Protein AF-A0A2R8BV59-F1 (afdb_monomer_lite)

Secondary structure (DSSP, 8-state):
-----------------------B-TTS-BTT--HHHHHHSPTT--GGGEEE-TTSBEEEESS--SS--EEEPB-TTSPBPB--

Radius of gyration: 20.53 Å; chains: 1; bounding box: 32×21×76 Å

pLDDT: mean 74.6, std 18.13, range [37.62, 95.56]

Sequence (84 aa):
MKALSGVCAIILLLSGCVTAPISVEEDGTVRNVSPAALAALPRGISPEFLIKDANGCYGIALEQAEIPSGIPLRNDAGQQVCDA

Structure (mmCIF, N/CA/C/O backbone):
data_AF-A0A2R8BV59-F1
#
_entry.id   AF-A0A2R8BV59-F1
#
loop_
_atom_site.group_PDB
_atom_site.id
_atom_site.type_symbol
_atom_site.label_atom_id
_atom_site.label_alt_id
_atom_site.label_comp_id
_atom_site.label_asym_id
_atom_site.label_entity_id
_atom_site.label_seq_id
_atom_site.pdbx_PDB_ins_code
_atom_site.Cartn_x
_atom_site.Cartn_y
_atom_site.Cartn_z
_atom_site.occupancy
_atom_site.B_iso_or_equiv
_atom_site.auth_seq_id
_atom_site.auth_comp_id
_atom_site.auth_asym_id
_atom_site.auth_atom_id
_atom_site.pdbx_PDB_model_num
ATOM 1 N N . MET A 1 1 ? 13.999 -7.334 61.060 1.00 37.62 1 MET A N 1
ATOM 2 C CA . MET A 1 1 ? 12.631 -6.821 60.838 1.00 37.62 1 MET A CA 1
ATOM 3 C C . MET A 1 1 ? 12.718 -5.700 59.808 1.00 37.62 1 MET A C 1
ATOM 5 O O . MET A 1 1 ? 13.371 -4.729 60.143 1.00 37.62 1 MET A O 1
ATOM 9 N N . LYS A 1 2 ? 12.091 -5.869 58.624 1.00 40.41 2 LYS A N 1
ATOM 10 C CA . LYS A 1 2 ? 11.576 -4.835 57.682 1.00 40.41 2 LYS A CA 1
ATOM 11 C C . LYS A 1 2 ? 12.536 -3.753 57.144 1.00 40.41 2 LYS A C 1
ATOM 13 O O . LYS A 1 2 ? 13.262 -3.143 57.900 1.00 40.41 2 LYS A O 1
ATOM 18 N N . ALA A 1 3 ? 12.485 -3.298 55.898 1.00 45.22 3 ALA A N 1
ATOM 19 C CA . ALA A 1 3 ? 12.042 -3.776 54.589 1.00 45.22 3 ALA A CA 1
ATOM 20 C C . ALA A 1 3 ? 12.583 -2.690 53.636 1.00 45.22 3 ALA A C 1
ATOM 22 O O . ALA A 1 3 ? 12.256 -1.518 53.813 1.00 45.22 3 ALA A O 1
ATOM 23 N N . LEU A 1 4 ? 13.441 -3.053 52.682 1.00 50.50 4 LEU A N 1
ATOM 24 C CA . LEU A 1 4 ? 13.917 -2.147 51.638 1.00 50.50 4 LEU A CA 1
ATOM 25 C C . LEU A 1 4 ? 12.833 -2.127 50.549 1.00 50.50 4 LEU A C 1
ATOM 27 O O . LEU A 1 4 ? 12.714 -3.080 49.786 1.00 50.50 4 LEU A O 1
ATOM 31 N N . SER A 1 5 ? 11.969 -1.113 50.544 1.00 50.25 5 SER A N 1
ATOM 32 C CA . SER A 1 5 ? 10.901 -0.985 49.548 1.00 50.25 5 SER A CA 1
ATOM 33 C C . SER A 1 5 ? 10.598 0.484 49.288 1.00 50.25 5 SER A C 1
ATOM 35 O O . SER A 1 5 ? 9.943 1.149 50.084 1.00 50.25 5 SER A O 1
ATOM 37 N N . GLY A 1 6 ? 11.080 0.974 48.155 1.00 46.00 6 GLY A N 1
ATOM 38 C CA . GLY A 1 6 ? 10.781 2.294 47.612 1.00 46.00 6 GLY A CA 1
ATOM 39 C C . GLY A 1 6 ? 10.989 2.226 46.110 1.00 46.00 6 GLY A C 1
ATOM 40 O O . GLY A 1 6 ? 12.001 2.685 45.596 1.00 46.00 6 GLY A O 1
ATOM 41 N N . VAL A 1 7 ? 10.086 1.496 45.457 1.00 54.03 7 VAL A N 1
ATOM 42 C CA . VAL A 1 7 ? 10.106 1.161 44.036 1.00 54.03 7 VAL A CA 1
ATOM 43 C C . VAL A 1 7 ? 10.131 2.425 43.180 1.00 54.03 7 VAL A C 1
ATOM 45 O O . VAL A 1 7 ? 9.336 3.347 43.347 1.00 54.03 7 VAL A O 1
ATOM 48 N N . CYS A 1 8 ? 11.081 2.401 42.254 1.00 51.44 8 CYS A N 1
ATOM 49 C CA . CYS A 1 8 ? 11.253 3.281 41.117 1.00 51.44 8 CYS A CA 1
ATOM 50 C C . CYS A 1 8 ? 9.988 3.284 40.244 1.00 51.44 8 CYS A C 1
ATOM 52 O O . CYS A 1 8 ? 9.560 2.230 39.781 1.00 51.44 8 CYS A O 1
ATOM 54 N N . ALA A 1 9 ? 9.413 4.456 39.984 1.00 50.19 9 ALA A N 1
ATOM 55 C CA . ALA A 1 9 ? 8.401 4.622 38.943 1.00 50.19 9 ALA A CA 1
ATOM 56 C C . ALA A 1 9 ? 8.652 5.925 38.174 1.00 50.19 9 ALA A C 1
ATOM 58 O O . ALA A 1 9 ? 7.820 6.825 38.123 1.00 50.19 9 ALA A O 1
ATOM 59 N N . ILE A 1 10 ? 9.842 6.022 37.577 1.00 60.31 10 ILE A N 1
ATOM 60 C CA . ILE A 1 10 ? 10.078 6.887 36.420 1.00 60.31 10 ILE A CA 1
ATOM 61 C C . ILE A 1 10 ? 9.564 6.097 35.214 1.00 60.31 10 ILE A C 1
ATOM 63 O O . ILE A 1 10 ? 10.262 5.234 34.691 1.00 60.31 10 ILE A O 1
ATOM 67 N N . ILE A 1 11 ? 8.321 6.344 34.806 1.00 61.03 11 ILE A N 1
ATOM 68 C CA . ILE A 1 11 ? 7.779 5.837 33.540 1.00 61.03 11 ILE A CA 1
ATOM 69 C C . ILE A 1 11 ? 7.649 7.041 32.605 1.00 61.03 11 ILE A C 1
ATOM 71 O O . ILE A 1 11 ? 6.589 7.639 32.449 1.00 61.03 11 ILE A O 1
ATOM 75 N N . LEU A 1 12 ? 8.782 7.427 32.018 1.00 61.75 12 LEU A N 1
ATOM 76 C CA . LEU A 1 12 ? 8.828 8.263 30.822 1.00 61.75 12 LEU A CA 1
ATOM 77 C C . LEU A 1 12 ? 8.560 7.346 29.622 1.00 61.75 12 LEU A C 1
ATOM 79 O O . 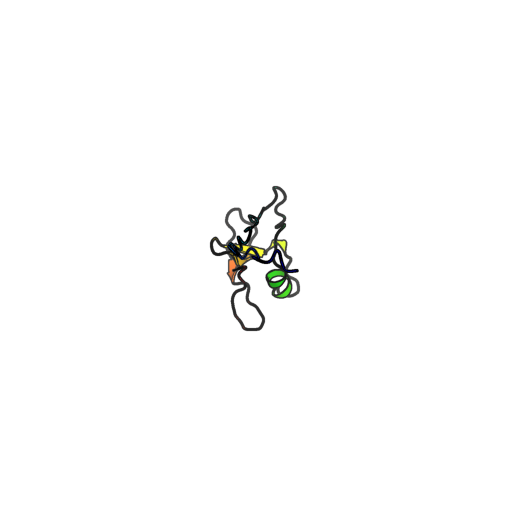LEU A 1 12 ? 9.485 6.809 29.019 1.00 61.75 12 LEU A O 1
ATOM 83 N N . LEU A 1 13 ? 7.285 7.132 29.294 1.00 57.53 13 LEU A N 1
ATOM 84 C CA . LEU A 1 13 ? 6.876 6.497 28.037 1.00 57.53 13 LEU A CA 1
ATOM 85 C C . LEU A 1 13 ? 6.972 7.522 26.900 1.00 57.53 13 LEU A C 1
ATOM 87 O O . LEU A 1 13 ? 5.966 8.000 26.384 1.00 57.53 13 LEU A O 1
ATOM 91 N N . LEU A 1 14 ? 8.195 7.851 26.490 1.00 57.66 14 LEU A N 1
ATOM 92 C CA . LEU A 1 14 ? 8.431 8.348 25.137 1.00 57.66 14 LEU A CA 1
ATOM 93 C C . LEU A 1 14 ? 8.496 7.123 24.223 1.00 57.66 14 LEU A C 1
ATOM 95 O O . LEU A 1 14 ? 9.569 6.595 23.940 1.00 57.66 14 LEU A O 1
ATOM 99 N N . SER A 1 15 ? 7.325 6.644 23.796 1.00 54.03 15 SER A N 1
ATOM 100 C CA . SER A 1 15 ? 7.232 5.756 22.634 1.00 54.03 15 SER A CA 1
ATOM 101 C C . SER A 1 15 ? 7.582 6.577 21.396 1.00 54.03 15 SER A C 1
ATOM 103 O O . SER A 1 15 ? 6.712 7.132 20.733 1.00 54.03 15 SER A O 1
ATOM 105 N N . GLY A 1 16 ? 8.878 6.713 21.123 1.00 48.38 16 GLY A N 1
ATOM 106 C CA . GLY A 1 16 ? 9.350 7.140 19.817 1.00 48.38 16 GLY A CA 1
ATOM 107 C C . GLY A 1 16 ? 9.063 6.018 18.830 1.00 48.38 16 GLY A C 1
ATOM 108 O O . GLY A 1 16 ? 9.752 5.000 18.842 1.00 48.38 16 GLY A O 1
ATOM 109 N N . CYS A 1 17 ? 8.037 6.182 17.997 1.00 60.12 17 CYS A N 1
ATOM 110 C CA . CYS A 1 17 ? 7.927 5.387 16.783 1.00 60.12 17 CYS A CA 1
ATOM 111 C C . CYS A 1 17 ? 9.105 5.797 15.894 1.00 60.12 17 CYS A C 1
ATOM 113 O O . CYS A 1 17 ? 9.175 6.933 15.430 1.00 60.12 17 CYS A O 1
ATOM 115 N N . VAL A 1 18 ? 10.078 4.901 15.723 1.00 61.19 18 VAL A N 1
ATOM 116 C CA . VAL A 1 18 ? 11.087 5.036 14.672 1.00 61.19 18 VAL A CA 1
ATOM 117 C C . VAL A 1 18 ? 10.336 4.950 13.347 1.00 61.19 18 VAL A C 1
ATOM 119 O O . VAL A 1 18 ? 9.944 3.871 12.911 1.00 61.19 18 VAL A O 1
ATOM 122 N N . THR A 1 19 ? 10.096 6.099 12.722 1.00 57.91 19 THR A N 1
ATOM 123 C CA . THR A 1 19 ? 9.692 6.162 11.321 1.00 57.91 19 THR A CA 1
ATOM 124 C C . THR A 1 19 ? 10.914 5.762 10.504 1.00 57.91 19 THR A C 1
ATOM 126 O O . THR A 1 19 ? 11.840 6.553 10.324 1.00 57.91 19 THR A O 1
ATOM 129 N N . ALA A 1 20 ? 10.966 4.505 10.062 1.00 53.94 20 ALA A N 1
ATOM 130 C CA . ALA A 1 20 ? 11.940 4.110 9.057 1.00 53.94 20 ALA A CA 1
ATOM 131 C C . ALA A 1 20 ? 11.645 4.922 7.781 1.00 53.94 20 ALA A C 1
ATOM 133 O O . ALA A 1 20 ? 10.493 4.927 7.332 1.00 53.94 20 ALA A O 1
ATOM 134 N N . PRO A 1 21 ? 12.629 5.638 7.208 1.00 46.94 21 PRO A N 1
ATOM 135 C CA . PRO A 1 21 ? 12.428 6.301 5.931 1.00 46.94 21 PRO A CA 1
ATOM 136 C C . PRO A 1 21 ? 12.084 5.242 4.883 1.00 46.94 21 PRO A C 1
ATOM 138 O O . PRO A 1 21 ? 12.621 4.133 4.891 1.00 46.94 21 PRO A O 1
ATOM 141 N N . ILE A 1 22 ? 11.158 5.577 3.992 1.00 52.44 22 ILE A N 1
ATOM 142 C CA . ILE A 1 22 ? 10.901 4.787 2.793 1.00 52.44 22 ILE A CA 1
ATOM 143 C C . ILE A 1 22 ? 12.175 4.870 1.963 1.00 52.44 22 ILE A C 1
ATOM 145 O O . ILE A 1 22 ? 12.457 5.895 1.346 1.00 52.44 22 ILE A O 1
ATOM 149 N N . SER A 1 23 ? 12.969 3.811 1.989 1.00 44.38 23 SER A N 1
ATOM 150 C CA . SER A 1 23 ? 14.101 3.675 1.089 1.00 44.38 23 SER A CA 1
ATOM 151 C C . SER A 1 23 ? 13.559 3.131 -0.225 1.00 44.38 23 SER A C 1
ATOM 153 O O . SER A 1 23 ? 13.215 1.953 -0.323 1.00 44.38 23 SER A O 1
ATOM 155 N N . VAL A 1 24 ? 13.415 4.013 -1.212 1.00 51.69 24 VAL A N 1
ATOM 156 C CA . VAL A 1 24 ? 13.410 3.592 -2.614 1.00 51.69 24 VAL A CA 1
ATOM 157 C C . VAL A 1 24 ? 14.865 3.254 -2.918 1.00 51.69 24 VAL A C 1
ATOM 159 O O . VAL A 1 24 ? 15.724 4.134 -2.862 1.00 51.69 24 VAL A O 1
ATOM 162 N N . GLU A 1 25 ? 15.165 1.971 -3.101 1.00 54.03 25 GLU A N 1
ATOM 163 C CA . GLU A 1 25 ? 16.507 1.541 -3.495 1.00 54.03 25 GLU A CA 1
ATOM 164 C C . GLU A 1 25 ? 16.795 1.984 -4.943 1.00 54.03 25 GLU A C 1
ATOM 1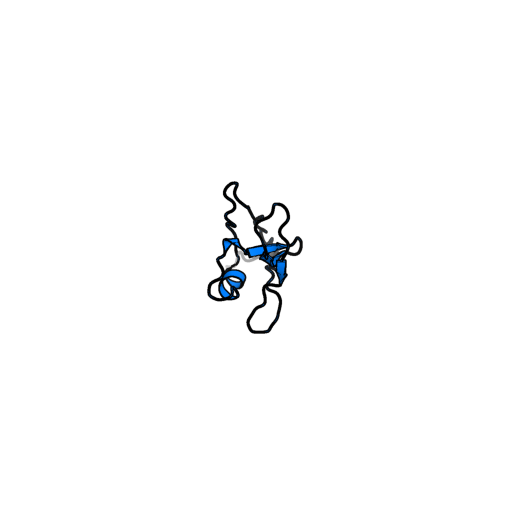66 O O . GLU A 1 25 ? 15.877 2.240 -5.724 1.00 54.03 25 GLU A O 1
ATOM 171 N N . GLU A 1 26 ? 18.075 2.108 -5.310 1.00 51.72 26 GLU A N 1
ATOM 172 C CA . GLU A 1 26 ? 18.526 2.539 -6.652 1.00 51.72 26 GLU A CA 1
ATOM 173 C C . GLU A 1 26 ? 18.029 1.632 -7.800 1.00 51.72 26 GLU A C 1
ATOM 175 O O . GLU A 1 26 ? 18.152 1.997 -8.968 1.00 51.72 26 GLU A O 1
ATOM 180 N N . ASP A 1 27 ? 17.442 0.473 -7.485 1.00 49.91 27 ASP A N 1
ATOM 181 C CA . ASP A 1 27 ? 16.822 -0.464 -8.425 1.00 49.91 27 ASP A CA 1
ATOM 182 C C . ASP A 1 27 ? 15.306 -0.242 -8.629 1.00 49.91 27 ASP A C 1
ATOM 184 O O . ASP A 1 27 ? 14.686 -0.962 -9.411 1.00 49.91 27 ASP A O 1
ATOM 188 N N . GLY A 1 28 ? 14.704 0.738 -7.944 1.00 50.62 28 GLY A N 1
ATOM 189 C CA . GLY A 1 28 ? 13.268 1.029 -8.009 1.00 50.62 28 GLY A CA 1
ATOM 190 C C . GLY A 1 28 ? 12.399 0.156 -7.096 1.00 50.62 28 GLY A C 1
ATOM 191 O O . GLY A 1 28 ? 11.173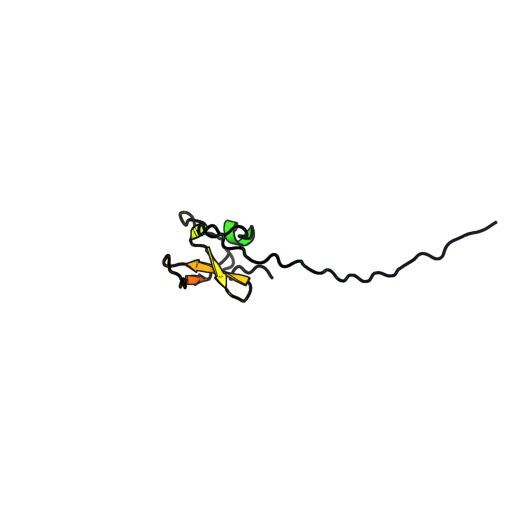 0.294 -7.109 1.00 50.62 28 GLY A O 1
ATOM 192 N N . THR A 1 29 ? 12.990 -0.715 -6.271 1.00 52.62 29 THR A N 1
ATOM 193 C CA . THR A 1 29 ? 12.235 -1.558 -5.340 1.00 52.62 29 THR A CA 1
ATOM 194 C C . THR A 1 29 ? 11.825 -0.760 -4.095 1.00 52.62 29 THR A C 1
ATOM 196 O O . THR A 1 29 ? 12.660 -0.239 -3.354 1.00 52.62 29 THR A O 1
ATOM 199 N N . VAL A 1 30 ? 10.519 -0.702 -3.798 1.00 59.75 30 VAL A N 1
ATOM 200 C CA . VAL A 1 30 ? 10.010 -0.128 -2.539 1.00 59.75 30 VAL A CA 1
ATOM 201 C C . VAL A 1 30 ? 10.210 -1.140 -1.410 1.00 59.75 30 VAL A C 1
ATOM 203 O O . VAL A 1 30 ? 9.355 -1.992 -1.154 1.00 59.75 30 VAL A O 1
ATOM 206 N N . ARG A 1 31 ? 11.330 -1.064 -0.686 1.00 57.59 31 ARG A N 1
ATOM 207 C CA . ARG A 1 31 ? 11.582 -1.944 0.470 1.00 57.59 31 ARG A CA 1
ATOM 208 C C . ARG A 1 31 ? 11.128 -1.329 1.782 1.00 57.59 31 ARG A C 1
ATOM 210 O O . ARG A 1 31 ? 11.896 -1.219 2.725 1.00 57.59 31 ARG A O 1
ATOM 217 N N . ASN A 1 32 ? 9.849 -0.955 1.844 1.00 66.19 32 ASN A N 1
ATOM 218 C CA . ASN A 1 32 ? 9.101 -0.770 3.096 1.00 66.19 32 ASN A CA 1
ATOM 219 C C . ASN A 1 32 ? 7.595 -0.558 2.832 1.00 66.19 32 ASN A C 1
ATOM 221 O O . ASN A 1 32 ? 6.991 0.420 3.276 1.00 66.19 32 ASN A O 1
ATOM 225 N N . VAL A 1 33 ? 6.977 -1.421 2.020 1.00 80.19 33 VAL A N 1
ATOM 226 C CA . VAL A 1 33 ? 5.518 -1.375 1.845 1.00 80.19 33 VAL A CA 1
ATOM 227 C C . VAL A 1 33 ? 4.861 -1.966 3.088 1.00 80.19 33 VAL A C 1
ATOM 229 O O . VAL A 1 33 ? 5.178 -3.093 3.476 1.00 80.19 33 VAL A O 1
ATOM 232 N N . SER A 1 34 ? 3.940 -1.231 3.711 1.00 85.12 34 SER A N 1
ATOM 233 C CA . SER A 1 34 ? 3.270 -1.725 4.903 1.00 85.12 34 SER A CA 1
ATOM 234 C C . SER A 1 34 ? 2.374 -2.929 4.594 1.00 85.12 34 SER A C 1
ATOM 236 O O . SER A 1 34 ? 1.817 -3.037 3.494 1.00 85.12 34 SER A O 1
ATOM 238 N N . PRO A 1 35 ? 2.181 -3.848 5.560 1.00 88.62 35 PRO A N 1
ATOM 239 C CA . PRO A 1 35 ? 1.293 -4.993 5.372 1.00 88.62 35 PRO A CA 1
ATOM 240 C C . PRO A 1 35 ? -0.127 -4.582 4.964 1.00 88.62 35 PRO A C 1
ATOM 242 O O . PRO A 1 35 ? -0.766 -5.271 4.173 1.00 88.62 35 PRO A O 1
ATOM 245 N N . ALA A 1 36 ? -0.601 -3.436 5.465 1.00 90.69 36 ALA A N 1
ATOM 246 C CA . ALA A 1 36 ? -1.899 -2.879 5.107 1.00 90.69 36 ALA A CA 1
ATOM 247 C C . ALA A 1 36 ? -1.966 -2.467 3.626 1.00 90.69 36 ALA A C 1
ATOM 249 O O . ALA A 1 36 ? -2.968 -2.738 2.966 1.00 90.69 36 ALA A O 1
ATOM 250 N N . ALA A 1 37 ? -0.903 -1.867 3.085 1.00 91.38 37 ALA A N 1
ATOM 251 C CA . ALA A 1 37 ? -0.843 -1.486 1.677 1.00 91.38 37 ALA A CA 1
ATOM 252 C C . ALA A 1 37 ? -0.761 -2.706 0.746 1.00 91.38 37 ALA A C 1
ATOM 254 O O . ALA A 1 37 ? -1.451 -2.746 -0.270 1.00 91.38 37 ALA A O 1
ATOM 255 N N . LEU A 1 38 ? -0.003 -3.743 1.117 1.00 91.06 38 LEU A N 1
ATOM 256 C CA . LEU A 1 3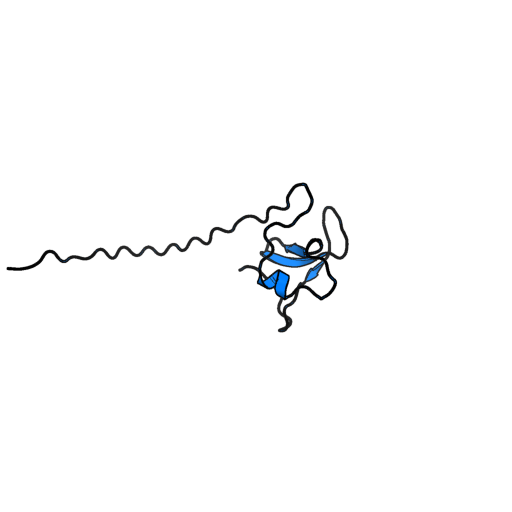8 ? 0.026 -4.996 0.351 1.00 91.06 38 LEU A CA 1
ATOM 257 C C . LEU A 1 38 ? -1.330 -5.714 0.362 1.00 91.06 38 LEU A C 1
ATOM 259 O O . LEU A 1 38 ? -1.743 -6.254 -0.660 1.00 91.06 38 LEU A O 1
ATOM 263 N N . ALA A 1 39 ? -2.032 -5.705 1.497 1.00 91.56 39 ALA A N 1
ATOM 264 C CA . ALA A 1 39 ? -3.351 -6.321 1.617 1.00 91.56 39 ALA A CA 1
ATOM 265 C C . ALA A 1 39 ? -4.433 -5.573 0.820 1.00 91.56 39 ALA A C 1
ATOM 267 O O . ALA A 1 39 ? -5.347 -6.201 0.295 1.00 91.56 39 ALA A O 1
ATOM 268 N N . ALA A 1 40 ? -4.322 -4.246 0.719 1.00 94.00 40 ALA A N 1
ATOM 269 C CA . ALA A 1 40 ? -5.246 -3.411 -0.044 1.00 94.00 40 ALA A CA 1
ATOM 270 C C . ALA A 1 40 ? -4.943 -3.375 -1.553 1.00 94.00 40 ALA A C 1
ATOM 272 O O . ALA A 1 40 ? -5.709 -2.784 -2.317 1.00 94.00 40 ALA A O 1
ATOM 273 N N . LEU A 1 41 ? -3.831 -3.969 -2.000 1.00 91.81 41 LEU A N 1
ATOM 274 C CA . LEU A 1 41 ? -3.417 -3.920 -3.398 1.00 91.81 41 LEU A CA 1
ATOM 275 C C . LEU A 1 41 ? -4.416 -4.681 -4.292 1.00 91.81 41 LEU A C 1
ATOM 277 O O . LEU A 1 41 ? -4.687 -5.862 -4.046 1.00 91.81 41 LEU A O 1
ATOM 281 N N . PRO A 1 42 ? -4.953 -4.057 -5.360 1.00 90.62 42 PRO A N 1
ATOM 282 C CA . PRO A 1 42 ? -5.855 -4.743 -6.270 1.00 90.62 42 PRO A CA 1
ATOM 283 C C . PRO A 1 42 ? -5.194 -5.956 -6.927 1.00 90.62 42 PRO A C 1
ATOM 285 O O . PRO A 1 42 ? -4.014 -5.946 -7.282 1.00 90.62 42 PRO A O 1
ATOM 288 N N . ARG A 1 43 ? -5.984 -7.011 -7.144 1.00 90.81 43 ARG A N 1
ATOM 289 C CA . ARG A 1 43 ? -5.488 -8.233 -7.786 1.00 90.81 43 ARG A CA 1
ATOM 290 C C . ARG A 1 43 ? -4.935 -7.934 -9.179 1.00 90.81 43 ARG A C 1
ATOM 292 O O . ARG A 1 43 ? -5.605 -7.302 -9.988 1.00 90.81 43 ARG A O 1
ATOM 299 N N . GLY A 1 44 ? -3.744 -8.461 -9.456 1.00 88.19 44 GLY A N 1
ATOM 300 C CA . GLY A 1 44 ? -3.061 -8.295 -10.741 1.00 88.19 44 GLY A CA 1
ATOM 301 C C . GLY A 1 44 ? -2.222 -7.021 -10.855 1.00 88.19 44 GLY A C 1
ATOM 302 O O . GLY A 1 44 ? -1.546 -6.860 -11.866 1.00 88.19 44 GLY A O 1
ATOM 303 N N . ILE A 1 45 ? -2.222 -6.150 -9.840 1.00 87.50 45 ILE A N 1
ATOM 304 C CA . ILE A 1 45 ? -1.299 -5.015 -9.768 1.00 87.50 45 ILE A CA 1
ATOM 305 C C . ILE A 1 45 ? -0.016 -5.458 -9.070 1.00 87.50 45 ILE A C 1
ATOM 307 O O . ILE A 1 45 ? -0.054 -6.121 -8.033 1.00 87.50 45 ILE A O 1
ATOM 311 N N . SER A 1 46 ? 1.120 -5.098 -9.660 1.00 87.56 46 SER A N 1
ATOM 312 C CA . SER A 1 46 ? 2.430 -5.350 -9.072 1.00 87.56 46 SER A CA 1
ATOM 313 C C . SER A 1 46 ? 2.723 -4.330 -7.962 1.00 87.56 46 SER A C 1
ATOM 315 O O . SER A 1 46 ? 2.429 -3.145 -8.144 1.00 87.56 46 SER A O 1
ATOM 317 N N . PRO A 1 47 ? 3.316 -4.740 -6.823 1.00 87.56 47 PRO A N 1
ATOM 318 C CA . PRO A 1 47 ? 3.687 -3.824 -5.742 1.00 87.56 47 PRO A CA 1
ATOM 319 C C . PRO A 1 47 ? 4.643 -2.699 -6.158 1.00 87.56 47 PRO A C 1
ATOM 321 O O . PRO A 1 47 ? 4.718 -1.697 -5.461 1.00 87.56 47 PRO A O 1
ATOM 324 N N . GLU A 1 48 ? 5.352 -2.833 -7.282 1.00 85.38 48 GLU A N 1
ATOM 325 C CA . GLU A 1 48 ? 6.237 -1.789 -7.827 1.00 85.38 48 GLU A CA 1
ATOM 326 C C . GLU A 1 48 ? 5.493 -0.509 -8.241 1.00 85.38 48 GLU A C 1
ATOM 328 O O . GLU A 1 48 ? 6.078 0.567 -8.280 1.00 85.38 48 GLU A O 1
ATOM 333 N N . PHE A 1 49 ? 4.183 -0.602 -8.489 1.00 87.12 49 PHE A N 1
ATOM 334 C CA . PHE A 1 49 ? 3.337 0.563 -8.749 1.00 87.12 49 PHE A CA 1
ATOM 335 C C . PHE A 1 49 ? 2.864 1.249 -7.465 1.00 87.12 49 PHE A C 1
ATOM 337 O O . PHE A 1 49 ? 2.150 2.246 -7.540 1.00 87.12 49 PHE A O 1
ATOM 344 N N . LEU A 1 50 ? 3.208 0.739 -6.280 1.00 88.88 50 LEU A N 1
ATOM 345 C CA . LEU A 1 50 ? 2.870 1.425 -5.041 1.00 88.88 50 LEU A CA 1
ATOM 346 C C . LEU A 1 50 ? 3.762 2.645 -4.847 1.00 88.88 50 LEU A C 1
ATOM 348 O O . LEU A 1 50 ? 4.985 2.556 -4.812 1.00 88.88 50 LEU A O 1
ATOM 352 N N . ILE A 1 51 ? 3.113 3.782 -4.642 1.00 88.75 51 ILE A N 1
ATOM 353 C CA . ILE A 1 51 ? 3.748 5.045 -4.280 1.00 88.75 51 ILE A CA 1
ATOM 354 C C . ILE A 1 51 ? 3.274 5.465 -2.899 1.00 88.75 51 ILE A C 1
ATOM 356 O O . ILE A 1 51 ? 2.213 5.038 -2.435 1.00 88.75 51 ILE A O 1
ATOM 360 N N . LYS A 1 52 ? 4.045 6.328 -2.244 1.00 88.25 52 LYS A N 1
ATOM 361 C CA . LYS A 1 52 ? 3.653 6.929 -0.974 1.00 88.25 52 LYS A CA 1
ATOM 362 C C . LYS A 1 52 ? 3.893 8.427 -1.017 1.00 88.25 52 LYS A C 1
ATOM 364 O O . LYS A 1 52 ? 4.933 8.871 -1.500 1.00 88.25 52 LYS A O 1
ATOM 369 N N . ASP A 1 53 ? 2.930 9.189 -0.525 1.00 86.00 53 ASP A N 1
ATOM 370 C CA . ASP A 1 53 ? 3.042 10.639 -0.445 1.00 86.00 53 ASP A CA 1
ATOM 371 C C . ASP A 1 53 ? 3.819 11.093 0.805 1.00 86.00 53 ASP A C 1
ATOM 373 O O . ASP A 1 53 ? 4.198 10.299 1.673 1.00 86.00 53 ASP A O 1
ATOM 377 N N . ALA A 1 54 ? 4.036 12.407 0.910 1.00 85.00 54 ALA A N 1
ATOM 378 C CA . ALA A 1 54 ? 4.711 13.023 2.051 1.00 85.00 54 ALA A CA 1
ATOM 379 C C . ALA A 1 54 ? 3.950 12.872 3.385 1.00 85.00 54 ALA A C 1
ATOM 381 O O . ALA A 1 54 ? 4.547 13.044 4.445 1.00 85.00 54 ALA A O 1
ATOM 382 N N . ASN A 1 55 ? 2.655 12.541 3.347 1.00 86.81 55 ASN A N 1
ATOM 383 C CA . ASN A 1 55 ? 1.832 12.285 4.530 1.00 86.81 55 ASN A CA 1
ATOM 384 C C . ASN A 1 55 ? 1.884 10.810 4.961 1.00 86.81 55 ASN A C 1
ATOM 386 O O . ASN A 1 55 ? 1.224 10.424 5.924 1.00 86.81 55 ASN A O 1
ATOM 390 N N . GLY A 1 56 ? 2.638 9.969 4.247 1.00 87.25 56 GLY A N 1
ATOM 391 C CA . GLY A 1 56 ? 2.703 8.540 4.511 1.00 87.25 56 GLY A CA 1
ATOM 392 C C . GLY A 1 56 ? 1.472 7.770 4.024 1.00 87.25 56 GLY A C 1
ATOM 393 O O . GLY A 1 56 ? 1.238 6.654 4.492 1.00 87.25 56 GLY A O 1
ATOM 394 N N . CYS A 1 57 ? 0.698 8.332 3.098 1.00 91.62 57 CYS A N 1
ATOM 395 C CA . CYS A 1 57 ? -0.444 7.680 2.474 1.00 91.62 57 CYS A CA 1
ATOM 396 C C . CYS A 1 57 ? -0.060 7.015 1.151 1.00 91.62 57 CYS A C 1
ATOM 398 O O . CYS A 1 57 ? 0.674 7.577 0.340 1.00 91.62 57 CYS A O 1
ATOM 400 N N . TYR A 1 58 ? -0.583 5.813 0.922 1.00 92.69 58 TYR A N 1
ATOM 401 C CA . TYR A 1 58 ? -0.295 5.022 -0.266 1.00 92.69 58 TYR A CA 1
ATOM 402 C C . TYR A 1 58 ? -1.191 5.395 -1.447 1.00 92.69 58 TYR A C 1
ATOM 404 O O . TYR A 1 58 ? -2.369 5.751 -1.302 1.00 92.69 58 TYR A O 1
ATOM 412 N N . GLY A 1 59 ? -0.618 5.246 -2.634 1.00 92.50 59 GLY A N 1
ATOM 413 C CA . GLY A 1 59 ? -1.281 5.350 -3.921 1.00 92.50 59 GLY A CA 1
ATOM 414 C C . GLY A 1 59 ? -0.795 4.277 -4.890 1.00 92.50 59 GLY A C 1
ATOM 415 O O . GLY A 1 59 ? 0.181 3.576 -4.626 1.00 92.50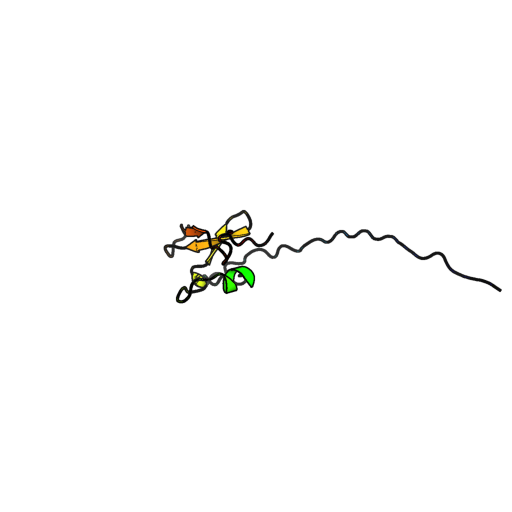 59 GLY A O 1
ATOM 416 N N . ILE A 1 60 ? -1.488 4.165 -6.016 1.00 91.50 60 ILE A N 1
ATOM 417 C CA . ILE A 1 60 ? -1.083 3.343 -7.156 1.00 91.50 60 ILE A CA 1
ATOM 418 C C . ILE A 1 60 ? -0.667 4.297 -8.270 1.00 91.50 60 ILE A C 1
ATOM 420 O O . ILE A 1 60 ? -1.485 5.103 -8.723 1.00 91.50 60 ILE A O 1
ATOM 424 N N . ALA A 1 61 ? 0.590 4.212 -8.688 1.00 90.81 61 ALA A N 1
ATOM 425 C CA . ALA A 1 61 ? 1.113 4.933 -9.832 1.00 90.81 61 ALA A CA 1
ATOM 426 C C . ALA A 1 61 ? 0.390 4.503 -11.113 1.00 90.81 61 ALA A C 1
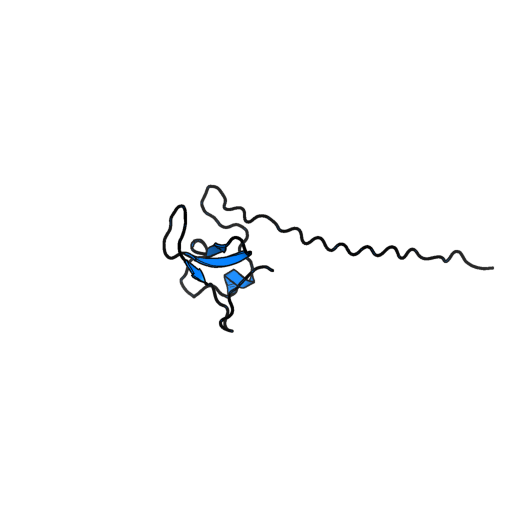ATOM 428 O O . ALA A 1 61 ? 0.155 3.316 -11.344 1.00 90.81 61 ALA A O 1
ATOM 429 N N . LEU A 1 62 ? 0.054 5.475 -11.957 1.00 86.81 62 LEU A N 1
ATOM 430 C CA . LEU A 1 62 ? -0.510 5.222 -13.286 1.00 86.81 62 LEU A CA 1
ATOM 431 C C . LEU A 1 62 ? 0.582 4.885 -14.310 1.00 86.81 62 LEU A C 1
ATOM 433 O O . LEU A 1 62 ? 0.314 4.228 -15.314 1.00 86.81 62 LEU A O 1
ATOM 437 N N . GLU A 1 63 ? 1.810 5.327 -14.045 1.00 80.94 63 GLU A N 1
ATOM 438 C CA . GLU A 1 63 ? 2.956 5.226 -14.940 1.00 80.94 63 GLU A CA 1
ATOM 439 C C . GLU A 1 63 ? 4.271 5.156 -14.154 1.00 80.94 63 GLU A C 1
ATOM 441 O O . GLU A 1 63 ? 4.366 5.635 -13.023 1.00 80.94 63 GLU A O 1
ATOM 446 N N . GLN A 1 64 ? 5.301 4.575 -14.770 1.00 77.00 64 GLN A N 1
ATOM 447 C CA . GLN A 1 64 ? 6.664 4.624 -14.244 1.00 77.00 64 GLN A CA 1
ATOM 448 C C . GLN A 1 64 ? 7.322 5.920 -14.723 1.00 77.00 64 GLN A C 1
ATOM 450 O O . GLN A 1 64 ? 7.689 6.045 -15.891 1.00 77.00 64 GLN A O 1
ATOM 455 N N . ALA A 1 65 ? 7.438 6.891 -13.823 1.00 74.62 65 ALA A N 1
ATOM 456 C CA . ALA A 1 65 ? 8.051 8.189 -14.075 1.00 74.62 65 ALA A CA 1
ATOM 457 C C . ALA A 1 65 ? 8.881 8.627 -12.864 1.00 74.62 65 ALA A C 1
ATOM 459 O O . ALA A 1 65 ? 8.662 8.150 -11.753 1.00 74.62 65 ALA A O 1
ATOM 460 N N . GLU A 1 66 ? 9.804 9.568 -13.076 1.00 73.94 66 GLU A N 1
ATOM 461 C CA . GLU A 1 66 ? 10.616 10.162 -12.002 1.00 73.94 66 GLU A CA 1
ATOM 462 C C . GLU A 1 66 ? 9.744 10.827 -10.925 1.00 73.94 66 GLU A C 1
ATOM 464 O O . GLU A 1 66 ? 10.030 10.732 -9.734 1.00 73.94 66 GLU A O 1
ATOM 469 N N . ILE A 1 67 ? 8.634 11.445 -11.342 1.00 76.19 67 ILE A N 1
ATOM 470 C CA . ILE A 1 67 ? 7.580 11.937 -10.453 1.00 76.19 67 ILE A CA 1
ATOM 471 C C . ILE A 1 67 ? 6.288 11.202 -10.827 1.00 76.19 67 ILE A C 1
ATOM 473 O O . ILE A 1 67 ? 5.586 11.631 -11.747 1.00 76.19 67 ILE A O 1
ATOM 477 N N . PRO A 1 68 ? 5.979 10.071 -10.174 1.00 73.12 68 PRO A N 1
ATOM 478 C CA . PRO A 1 68 ? 4.817 9.273 -10.528 1.00 73.12 68 PRO A CA 1
ATOM 479 C C . PRO A 1 68 ? 3.524 9.971 -10.097 1.00 73.12 68 PRO A C 1
ATOM 481 O O . PRO A 1 68 ? 3.370 10.398 -8.950 1.00 73.12 68 PRO A O 1
ATOM 484 N N . SER A 1 69 ? 2.571 10.056 -11.023 1.00 82.69 69 SER A N 1
ATOM 485 C CA . SER A 1 69 ? 1.187 10.415 -10.719 1.00 82.69 69 SER A CA 1
ATOM 486 C C . SER A 1 69 ? 0.402 9.156 -10.342 1.00 82.69 69 SER A C 1
ATOM 488 O O . SER A 1 69 ? 0.709 8.060 -10.818 1.00 82.69 69 SER A O 1
ATOM 490 N N . GLY A 1 70 ? -0.599 9.273 -9.469 1.00 88.69 70 GLY A N 1
ATOM 491 C CA . GLY A 1 70 ? -1.313 8.094 -8.990 1.00 88.69 70 GLY A CA 1
ATOM 492 C C . GLY A 1 70 ? -2.670 8.365 -8.367 1.00 88.69 70 GLY A C 1
ATOM 493 O O . GLY A 1 70 ? -3.040 9.504 -8.077 1.00 88.69 70 GLY A O 1
ATOM 494 N N . ILE A 1 71 ? -3.413 7.280 -8.156 1.00 93.12 71 ILE A N 1
ATOM 495 C CA . ILE A 1 71 ? -4.696 7.289 -7.449 1.00 93.12 71 ILE A CA 1
ATOM 496 C C . ILE A 1 71 ? -4.529 6.796 -6.005 1.00 93.12 71 ILE A C 1
ATOM 498 O O . ILE A 1 71 ? -3.644 5.980 -5.746 1.00 93.12 71 ILE A O 1
ATOM 502 N N . PRO A 1 72 ? -5.383 7.223 -5.059 1.00 94.38 72 PRO A N 1
ATOM 503 C CA . PRO A 1 72 ? -5.336 6.728 -3.686 1.00 94.38 72 PRO A CA 1
ATOM 504 C C . PRO A 1 72 ? -5.526 5.211 -3.613 1.00 94.38 72 PRO A C 1
ATOM 506 O O . PRO A 1 72 ? -6.501 4.681 -4.154 1.00 94.38 72 PRO A O 1
ATOM 509 N N . LEU A 1 73 ? -4.650 4.526 -2.877 1.00 95.00 73 LEU A N 1
ATOM 510 C CA . LEU A 1 73 ? -4.858 3.129 -2.517 1.00 95.00 73 LEU A CA 1
ATOM 511 C C . LEU A 1 73 ? -5.894 3.075 -1.395 1.00 95.00 73 LEU A C 1
ATOM 513 O O . LEU A 1 73 ? -5.692 3.670 -0.334 1.00 95.00 73 LEU A O 1
ATOM 517 N N . ARG A 1 74 ? -7.004 2.374 -1.624 1.00 95.56 74 ARG A N 1
ATOM 518 C CA . ARG A 1 74 ? -8.109 2.275 -0.665 1.00 95.56 74 ARG A CA 1
ATOM 519 C C . ARG A 1 74 ? -8.278 0.849 -0.166 1.00 95.56 74 ARG A C 1
ATOM 521 O O . ARG A 1 74 ? -8.134 -0.090 -0.939 1.00 95.56 74 ARG A O 1
ATOM 528 N N . ASN A 1 75 ? -8.611 0.710 1.112 1.00 93.50 75 ASN A N 1
ATOM 529 C CA . ASN A 1 75 ? -9.010 -0.563 1.707 1.00 93.50 75 ASN A CA 1
ATOM 530 C C . ASN A 1 75 ? -10.471 -0.917 1.358 1.00 93.50 75 ASN A C 1
ATOM 532 O O . ASN A 1 75 ? -11.179 -0.141 0.713 1.00 93.50 75 ASN A O 1
ATOM 536 N N . ASP A 1 76 ? -10.950 -2.060 1.852 1.00 92.75 76 ASP A N 1
ATOM 537 C CA . ASP A 1 76 ? -12.324 -2.536 1.621 1.00 92.75 76 ASP A CA 1
ATOM 538 C C . ASP A 1 76 ? -13.412 -1.607 2.188 1.00 92.75 76 ASP A C 1
ATOM 540 O O . ASP A 1 76 ? -14.552 -1.619 1.727 1.00 92.75 76 ASP A O 1
ATOM 544 N N . ALA A 1 77 ? -13.068 -0.765 3.167 1.00 94.75 77 ALA A N 1
ATOM 545 C CA . ALA A 1 77 ? -13.957 0.259 3.715 1.00 94.75 77 ALA A CA 1
ATOM 546 C C . ALA A 1 77 ? -13.965 1.557 2.879 1.00 94.75 77 ALA A C 1
ATOM 548 O O . ALA A 1 77 ? -14.648 2.520 3.229 1.00 94.75 77 ALA A O 1
ATOM 549 N N . GLY A 1 78 ? -13.197 1.614 1.787 1.00 93.56 78 GLY A N 1
ATOM 550 C CA . GLY A 1 78 ? -13.062 2.789 0.929 1.00 93.56 78 GLY A CA 1
ATOM 551 C C . GLY A 1 78 ? -12.181 3.898 1.513 1.00 93.56 78 GLY A C 1
ATOM 552 O O . GLY A 1 78 ? -12.140 4.993 0.945 1.00 93.56 78 GLY A O 1
ATOM 553 N N . GLN A 1 79 ? -11.476 3.634 2.615 1.00 95.19 79 GLN A N 1
ATOM 554 C CA . GLN A 1 79 ? -10.557 4.577 3.249 1.00 95.19 79 GLN A CA 1
ATOM 555 C C . GLN A 1 79 ? -9.171 4.465 2.623 1.00 95.19 79 GLN A C 1
ATOM 557 O O . GLN A 1 79 ? -8.717 3.365 2.307 1.00 95.19 79 GLN A O 1
ATOM 562 N N . GLN A 1 80 ? -8.491 5.601 2.461 1.00 94.75 80 GLN A N 1
ATOM 563 C CA . GLN A 1 80 ? -7.114 5.603 1.983 1.00 94.75 80 GLN A CA 1
ATOM 564 C C . GLN A 1 80 ? -6.193 4.941 3.012 1.00 94.75 80 GLN A C 1
ATOM 566 O O . GLN A 1 80 ? -6.319 5.180 4.213 1.00 94.75 80 GLN A O 1
ATOM 571 N N . VAL A 1 81 ? -5.281 4.103 2.531 1.00 94.38 81 VAL A N 1
ATOM 572 C CA . VAL A 1 81 ? -4.296 3.422 3.372 1.00 94.38 81 VAL A CA 1
ATOM 573 C C . VAL A 1 81 ? -3.137 4.375 3.649 1.00 94.38 81 VAL A C 1
ATOM 575 O O . VAL A 1 81 ? -2.505 4.857 2.713 1.00 94.38 81 VAL A O 1
ATOM 578 N N . CYS A 1 82 ? -2.846 4.631 4.922 1.00 92.06 82 CYS A N 1
ATOM 579 C CA . CYS A 1 82 ? -1.718 5.444 5.376 1.00 92.06 82 CYS A CA 1
ATOM 580 C C . CYS A 1 82 ? -1.039 4.759 6.570 1.00 92.06 82 CYS A C 1
ATOM 582 O O . CYS A 1 82 ? -1.699 3.999 7.278 1.00 92.06 82 CYS A O 1
ATOM 584 N N . ASP A 1 83 ? 0.249 5.025 6.797 1.00 83.38 83 ASP A N 1
ATOM 585 C CA . ASP A 1 83 ? 1.015 4.321 7.841 1.00 83.38 83 ASP A CA 1
ATOM 586 C C . ASP A 1 83 ? 0.821 4.832 9.274 1.00 83.38 83 ASP A C 1
ATOM 588 O O . ASP A 1 83 ? 1.032 4.044 10.190 1.00 83.38 83 ASP A O 1
ATOM 592 N N . ALA A 1 84 ? 0.325 6.065 9.442 1.00 63.56 84 ALA A N 1
ATOM 593 C CA . ALA A 1 84 ? 0.086 6.757 10.720 1.00 63.56 84 ALA A CA 1
ATOM 594 C C . ALA A 1 84 ? 1.320 6.990 11.619 1.00 63.56 84 ALA A C 1
ATOM 596 O O . ALA A 1 84 ? 2.173 6.095 11.799 1.00 63.56 84 ALA A O 1
#

Foldseek 3Di:
DDDPDDDDDPPPPPPPPPPDPQDCDPVLDRPPDDPQLVQLDDPPDDCSQWDADPQQWIFGFPDDDPDTDTDFRAHPVRDTDGDD

Organism: NCBI:txid1501240